Protein AF-A0A645E2K0-F1 (afdb_monomer_lite)

Organism: NCBI:txid1076179

Secondary structure (DSSP, 8-state):
-PPPTTS-SS----TT-------HHHH---TTGGG-SEEEEEESPPPSS-GGG-HHHHHHHHHHHH-HHHHTTEEEEEEEEEGGGEEEEEEEE-SPPPHHHHHHHHHHHHHH-GGGTTT-----

Structure (mmCIF, N/CA/C/O backbone):
data_AF-A0A645E2K0-F1
#
_entry.id   AF-A0A645E2K0-F1
#
loop_
_atom_site.group_PDB
_atom_site.id
_atom_site.type_symbol
_atom_site.label_atom_id
_atom_site.label_alt_id
_atom_site.label_comp_id
_atom_site.label_asym_id
_atom_site.label_entity_id
_atom_site.label_seq_id
_atom_site.pdbx_PDB_ins_code
_atom_site.Cartn_x
_atom_site.Cartn_y
_atom_site.Cartn_z
_atom_site.occupancy
_atom_site.B_iso_or_equiv
_atom_site.auth_seq_id
_atom_site.auth_comp_id
_atom_site.auth_asym_id
_atom_site.auth_atom_id
_atom_site.pdbx_PDB_model_num
ATOM 1 N N . MET A 1 1 ? -38.208 -13.655 -1.888 1.00 42.47 1 MET A N 1
ATOM 2 C CA . MET A 1 1 ? -36.804 -13.198 -1.831 1.00 42.47 1 MET A CA 1
ATOM 3 C C . MET A 1 1 ? -36.668 -12.424 -0.528 1.00 42.47 1 MET A C 1
ATOM 5 O O . MET A 1 1 ? -37.420 -11.478 -0.339 1.00 42.47 1 MET A O 1
ATOM 9 N N . MET A 1 2 ? -35.883 -12.924 0.426 1.00 38.56 2 MET A N 1
ATOM 10 C CA . MET A 1 2 ? -35.784 -12.372 1.784 1.00 38.56 2 MET A CA 1
ATOM 11 C C . MET A 1 2 ? -34.719 -11.265 1.763 1.00 38.56 2 MET A C 1
ATOM 13 O O . MET A 1 2 ? -33.575 -11.540 1.415 1.00 38.56 2 MET A O 1
ATOM 17 N N . MET A 1 3 ? -35.106 -10.017 2.038 1.00 49.00 3 MET A N 1
ATOM 18 C CA . MET A 1 3 ? -34.172 -8.892 2.169 1.00 49.00 3 MET A CA 1
ATOM 19 C C . MET A 1 3 ? -33.484 -8.965 3.535 1.00 49.00 3 MET A C 1
ATOM 21 O O . MET A 1 3 ? -34.160 -9.116 4.553 1.00 49.00 3 MET A O 1
ATOM 25 N N . ASN A 1 4 ? -32.156 -8.838 3.561 1.00 53.78 4 ASN A N 1
ATOM 26 C CA . ASN A 1 4 ? -31.399 -8.620 4.793 1.00 53.78 4 ASN A CA 1
ATOM 27 C C . ASN A 1 4 ? -31.876 -7.316 5.455 1.00 53.78 4 ASN A C 1
ATOM 29 O O . ASN A 1 4 ? -31.759 -6.247 4.864 1.00 53.78 4 ASN A O 1
ATOM 33 N N . ALA A 1 5 ? -32.386 -7.407 6.686 1.00 58.50 5 ALA A N 1
ATOM 34 C CA . ALA A 1 5 ? -33.069 -6.329 7.416 1.00 58.50 5 ALA A CA 1
ATOM 35 C C . ALA A 1 5 ? -32.175 -5.146 7.854 1.00 58.50 5 ALA A C 1
ATOM 37 O O . ALA A 1 5 ? -32.646 -4.248 8.547 1.00 58.50 5 ALA A O 1
ATOM 38 N N . TYR A 1 6 ? -30.897 -5.143 7.468 1.00 59.97 6 TYR A N 1
ATOM 39 C CA . TYR A 1 6 ? -29.901 -4.163 7.914 1.00 59.97 6 TYR A CA 1
ATOM 40 C C . TYR A 1 6 ? -29.216 -3.400 6.777 1.00 59.97 6 TYR A C 1
ATOM 42 O O . TYR A 1 6 ? -28.328 -2.594 7.044 1.00 59.97 6 TYR A O 1
ATOM 50 N N . LEU A 1 7 ? -29.608 -3.620 5.519 1.00 56.47 7 LEU A N 1
ATOM 51 C CA . LEU A 1 7 ? -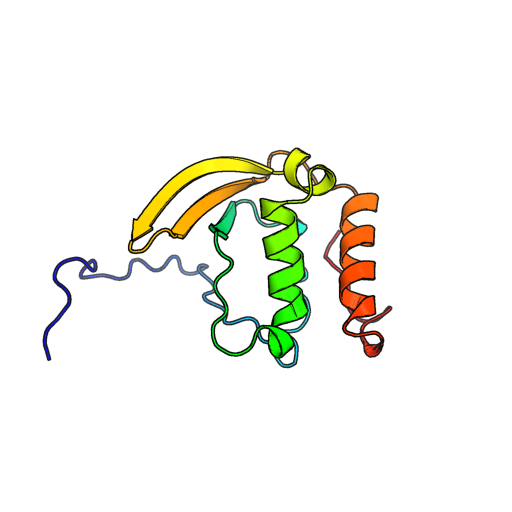29.147 -2.763 4.428 1.00 56.47 7 LEU A CA 1
ATOM 52 C C . LEU A 1 7 ? -30.083 -1.552 4.297 1.00 56.47 7 LEU A C 1
ATOM 54 O O . LEU A 1 7 ? -31.302 -1.732 4.311 1.00 56.47 7 LEU A O 1
ATOM 58 N N . PRO A 1 8 ? -29.548 -0.322 4.181 1.00 56.66 8 PRO A N 1
ATOM 59 C CA . PRO A 1 8 ? -30.374 0.861 3.988 1.00 56.66 8 PRO A CA 1
ATOM 60 C C . PRO A 1 8 ? -31.182 0.748 2.686 1.00 56.66 8 PRO A C 1
ATOM 62 O O . PRO A 1 8 ? -30.646 0.378 1.644 1.00 56.66 8 PRO A O 1
ATOM 65 N N . GLU A 1 9 ? -32.472 1.101 2.744 1.00 54.69 9 GLU A N 1
ATOM 66 C CA . GLU A 1 9 ? -33.422 1.010 1.615 1.00 54.69 9 GLU A CA 1
ATOM 67 C C . GLU A 1 9 ? -32.986 1.813 0.381 1.00 54.69 9 GLU A C 1
ATOM 69 O O . GLU A 1 9 ? -33.385 1.520 -0.746 1.00 54.69 9 GLU A O 1
ATOM 74 N N . LYS A 1 10 ? -32.149 2.830 0.595 1.00 52.69 10 LYS A N 1
ATOM 75 C CA . LYS A 1 10 ? -31.425 3.536 -0.452 1.00 52.69 10 LYS A CA 1
ATOM 76 C C . LYS A 1 10 ? -29.944 3.270 -0.260 1.00 52.69 10 LYS A C 1
ATOM 78 O O . LYS A 1 10 ? -29.358 3.693 0.738 1.00 52.69 10 LYS A O 1
ATOM 83 N N . LEU A 1 11 ? -29.331 2.640 -1.255 1.00 52.69 11 LEU A N 1
ATOM 84 C CA . LEU A 1 11 ? -27.904 2.793 -1.485 1.00 52.69 11 LEU A CA 1
ATOM 85 C C . LEU A 1 11 ? -27.690 4.271 -1.830 1.00 52.69 11 LEU A C 1
ATOM 87 O O . LEU A 1 11 ? -27.756 4.657 -2.992 1.00 52.69 11 LEU A O 1
ATOM 91 N N . ASN A 1 12 ? -27.440 5.112 -0.824 1.00 53.97 12 ASN A N 1
ATOM 92 C CA . ASN A 1 12 ? -26.681 6.343 -1.028 1.00 53.97 12 ASN A CA 1
ATOM 93 C C . ASN A 1 12 ? -25.238 5.917 -1.339 1.00 53.97 12 ASN A C 1
ATOM 95 O O . ASN A 1 12 ? -24.327 6.161 -0.550 1.00 53.97 12 ASN A O 1
ATOM 99 N N . ALA A 1 13 ? -25.047 5.161 -2.422 1.00 51.19 13 ALA A N 1
ATOM 100 C CA . ALA A 1 13 ? -23.727 4.907 -2.949 1.00 51.19 13 ALA A CA 1
ATOM 101 C C . ALA A 1 13 ? -23.175 6.291 -3.271 1.00 51.19 13 ALA A C 1
ATOM 103 O O . ALA A 1 13 ? -23.810 7.058 -3.993 1.00 51.19 13 ALA A O 1
ATOM 104 N N . PHE A 1 14 ? -22.058 6.659 -2.652 1.00 52.88 14 PHE A N 1
ATOM 105 C CA . PHE A 1 14 ? -21.328 7.827 -3.110 1.00 52.88 14 PHE A CA 1
ATOM 106 C C . PHE A 1 14 ? -21.074 7.613 -4.604 1.00 52.88 14 PHE A C 1
ATOM 108 O O . PHE A 1 14 ? -20.561 6.559 -4.971 1.00 52.88 14 PHE A O 1
ATOM 115 N N . ASP A 1 15 ? -21.413 8.584 -5.454 1.00 51.56 15 ASP A N 1
ATOM 116 C CA . ASP A 1 15 ? -21.232 8.478 -6.915 1.00 51.56 15 ASP A CA 1
ATOM 117 C C . ASP A 1 15 ? -19.754 8.263 -7.324 1.00 51.56 15 ASP A C 1
ATOM 119 O O . ASP A 1 15 ? -19.454 8.031 -8.489 1.00 51.56 15 ASP A O 1
ATOM 123 N N . GLN A 1 16 ? -18.828 8.336 -6.361 1.00 49.56 16 GLN A N 1
ATOM 124 C CA . GLN A 1 16 ? -17.386 8.116 -6.498 1.00 49.56 16 GLN A CA 1
ATOM 125 C C . GLN A 1 16 ? -16.891 6.858 -5.759 1.00 49.56 16 GLN A C 1
ATOM 127 O O . GLN A 1 16 ? -15.684 6.642 -5.657 1.00 49.56 16 GLN A O 1
ATOM 132 N N . LEU A 1 17 ? -17.787 6.041 -5.190 1.00 46.47 17 LEU A N 1
ATOM 133 C CA . LEU A 1 17 ? -17.414 4.761 -4.590 1.00 46.47 17 LEU A CA 1
ATOM 134 C C . LEU A 1 17 ? -17.187 3.738 -5.707 1.00 46.47 17 LEU A C 1
ATOM 136 O O . LEU A 1 17 ? -18.083 2.988 -6.090 1.00 46.47 17 LEU A O 1
ATOM 140 N N . GLU A 1 18 ? -15.967 3.719 -6.221 1.00 47.00 18 GLU A N 1
ATOM 141 C CA . GLU A 1 18 ? -15.488 2.704 -7.153 1.00 47.00 18 GLU A CA 1
ATOM 142 C C . GLU A 1 18 ? -15.314 1.376 -6.395 1.00 47.00 18 GLU A C 1
ATOM 144 O O . GLU A 1 18 ? -14.306 1.132 -5.730 1.00 47.00 18 GLU A O 1
ATOM 149 N N . SER A 1 19 ? -16.321 0.502 -6.458 1.00 47.66 19 SER A N 1
ATOM 150 C CA . SER A 1 19 ? -16.162 -0.894 -6.044 1.00 47.66 19 SER A CA 1
ATOM 151 C C . SER A 1 19 ? -15.492 -1.651 -7.187 1.00 47.66 19 SER A C 1
ATOM 153 O O . SER A 1 19 ? -16.148 -2.073 -8.137 1.00 47.66 19 SER A O 1
ATOM 155 N N . THR A 1 20 ? -14.169 -1.779 -7.119 1.00 49.47 20 THR A N 1
ATOM 156 C CA . THR A 1 20 ? -13.397 -2.560 -8.087 1.00 49.47 20 THR A CA 1
ATOM 157 C C . THR A 1 20 ? -12.944 -3.884 -7.478 1.00 49.47 20 THR A C 1
ATOM 159 O O . THR A 1 20 ? -12.557 -3.966 -6.312 1.00 49.47 20 THR A O 1
ATOM 162 N N . HIS A 1 21 ? -13.004 -4.948 -8.273 1.00 53.69 21 HIS A N 1
ATOM 163 C CA . HIS A 1 21 ? -12.391 -6.226 -7.938 1.00 53.69 21 HIS A CA 1
ATOM 164 C C . HIS A 1 21 ? -11.045 -6.283 -8.639 1.00 53.69 21 HIS A C 1
ATOM 166 O O . HIS A 1 21 ? -11.025 -6.729 -9.777 1.00 53.69 21 HIS A O 1
ATOM 172 N N . VAL A 1 22 ? -9.955 -5.869 -7.992 1.00 59.75 22 VAL A N 1
ATOM 173 C CA . VAL A 1 22 ? -8.635 -5.842 -8.641 1.00 59.75 22 VAL A CA 1
ATOM 174 C C . VAL A 1 22 ? -8.180 -7.266 -8.962 1.00 59.75 22 VAL A C 1
ATOM 176 O O . VAL A 1 22 ? -7.923 -8.077 -8.069 1.00 59.75 22 VAL A O 1
ATOM 179 N N . TRP A 1 23 ? -8.151 -7.581 -10.251 1.00 65.88 23 TRP A N 1
ATOM 180 C CA . TRP A 1 23 ? -7.476 -8.732 -10.831 1.00 65.88 23 TRP A CA 1
ATOM 181 C C . TRP A 1 23 ? -6.267 -8.194 -11.569 1.00 65.88 23 TRP A C 1
ATOM 183 O O . TRP A 1 23 ? -6.434 -7.419 -12.510 1.00 65.88 23 TRP A O 1
ATOM 193 N N . ASP A 1 24 ? -5.071 -8.646 -11.208 1.00 73.94 24 ASP A N 1
ATOM 194 C CA . ASP A 1 24 ? -3.832 -8.062 -11.730 1.00 73.94 24 ASP A CA 1
ATOM 195 C C . ASP A 1 24 ? -3.808 -8.085 -13.268 1.00 73.94 24 ASP A C 1
ATOM 197 O O . ASP A 1 24 ? -3.499 -7.094 -13.918 1.00 73.94 24 ASP A O 1
ATOM 201 N N . SER A 1 25 ? -4.278 -9.187 -13.861 1.00 66.00 25 SER A N 1
ATOM 202 C CA . SER A 1 25 ? -4.381 -9.365 -15.319 1.00 66.00 25 SER A CA 1
ATOM 203 C C . SER A 1 25 ? -5.399 -8.469 -16.047 1.00 66.00 25 SER A C 1
ATOM 205 O O . SER A 1 25 ? -5.334 -8.371 -17.271 1.00 66.00 25 SER A O 1
ATOM 207 N N . ARG A 1 26 ? -6.363 -7.867 -15.338 1.00 71.69 26 ARG A N 1
ATOM 208 C CA . ARG A 1 26 ? -7.451 -7.067 -15.930 1.00 71.69 26 ARG A CA 1
ATOM 209 C C . ARG A 1 26 ? -7.340 -5.592 -15.569 1.00 71.69 26 ARG A C 1
ATOM 211 O O . ARG A 1 26 ? -7.496 -4.750 -16.444 1.00 71.69 26 ARG A O 1
ATOM 218 N N . ASP A 1 27 ? -7.122 -5.308 -14.290 1.00 70.38 27 ASP A N 1
ATOM 219 C CA . ASP A 1 27 ? -7.211 -3.958 -13.728 1.00 70.38 27 ASP A CA 1
ATOM 220 C C . ASP A 1 27 ? -5.835 -3.311 -13.548 1.00 70.38 27 ASP A C 1
ATOM 222 O O . ASP A 1 27 ? -5.749 -2.094 -13.406 1.00 70.38 27 ASP A O 1
ATOM 226 N N . GLY A 1 28 ?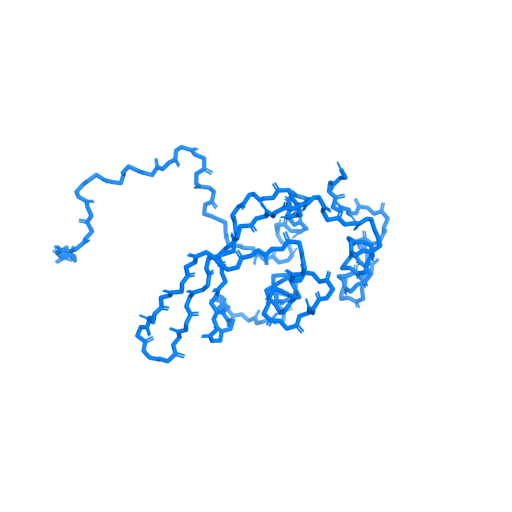 -4.760 -4.105 -13.608 1.00 73.56 28 GLY A N 1
ATOM 227 C CA . GLY A 1 28 ? -3.394 -3.602 -13.565 1.00 73.56 28 GLY A CA 1
ATOM 228 C C . GLY A 1 28 ? -3.036 -2.936 -12.236 1.00 73.56 28 GLY A C 1
ATOM 229 O O . GLY A 1 28 ? -3.485 -3.334 -11.159 1.00 73.56 28 GLY A O 1
ATOM 230 N N . LEU A 1 29 ? -2.178 -1.921 -12.320 1.00 79.31 29 LEU A N 1
ATOM 231 C CA . LEU A 1 29 ? -1.715 -1.147 -11.175 1.00 79.31 29 LEU A CA 1
ATOM 232 C C . LEU A 1 29 ? -2.766 -0.095 -10.774 1.00 79.31 29 LEU A C 1
ATOM 234 O O . LEU A 1 29 ? -3.142 0.717 -11.620 1.00 79.31 29 LEU A O 1
ATOM 238 N N . PRO A 1 30 ? -3.197 -0.010 -9.500 1.00 84.25 30 PRO A N 1
ATOM 239 C CA . PRO A 1 30 ? -4.007 1.112 -9.037 1.00 84.25 30 PRO A CA 1
ATOM 240 C C . PRO A 1 30 ? -3.138 2.376 -8.947 1.00 84.25 30 PRO A C 1
ATOM 242 O O . PRO A 1 30 ? -2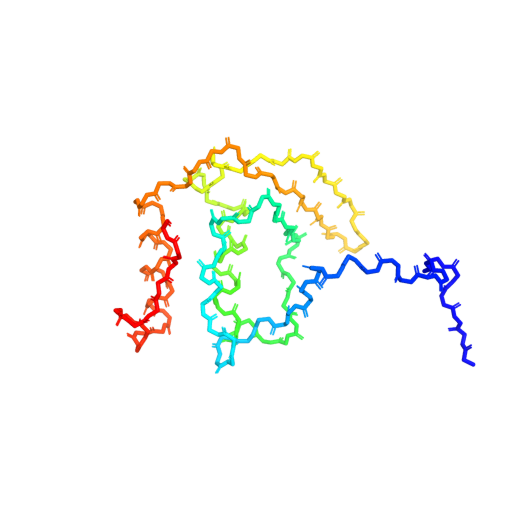.616 2.707 -7.885 1.00 84.25 30 PRO A O 1
ATOM 245 N N . GLU A 1 31 ? -2.974 3.088 -10.065 1.00 86.69 31 GLU A N 1
ATOM 246 C CA . GLU A 1 31 ? -2.028 4.208 -10.210 1.00 86.69 31 GLU A CA 1
ATOM 247 C C . GLU A 1 31 ? -2.183 5.277 -9.114 1.00 86.69 31 GLU A C 1
ATOM 249 O O . GLU A 1 31 ? -1.197 5.850 -8.658 1.00 86.69 31 GLU A O 1
ATOM 254 N N . LEU A 1 32 ? -3.409 5.513 -8.641 1.00 89.19 32 LEU A N 1
ATOM 255 C CA . LEU A 1 32 ? -3.727 6.517 -7.621 1.00 89.19 32 LEU A CA 1
ATOM 256 C C . LEU A 1 32 ? -3.629 6.011 -6.174 1.00 89.19 32 LEU A C 1
ATOM 258 O O . LEU A 1 32 ? -3.969 6.763 -5.264 1.00 89.19 32 LEU A O 1
ATOM 262 N N . PHE A 1 33 ? -3.165 4.781 -5.928 1.00 91.44 33 PHE A N 1
ATOM 263 C CA . PHE A 1 33 ? -3.159 4.171 -4.591 1.00 91.44 33 PHE A CA 1
ATOM 264 C C . PHE A 1 33 ? -2.561 5.084 -3.511 1.00 91.44 33 PHE A C 1
ATOM 266 O O . PHE A 1 33 ? -3.209 5.359 -2.506 1.00 91.44 33 PHE A O 1
ATOM 273 N N . PHE A 1 34 ? -1.370 5.640 -3.758 1.00 94.25 34 PHE A N 1
ATOM 274 C CA . PHE A 1 34 ? -0.680 6.519 -2.805 1.00 94.25 34 PHE A CA 1
ATOM 275 C C . PHE A 1 34 ? -1.265 7.936 -2.695 1.00 94.25 34 PHE A C 1
ATOM 277 O O . PHE A 1 34 ? -0.729 8.770 -1.969 1.00 94.25 34 PHE A O 1
ATOM 284 N N . LYS A 1 35 ? -2.349 8.222 -3.421 1.00 91.88 35 LYS A N 1
ATOM 285 C CA . LYS A 1 35 ? -3.094 9.485 -3.366 1.00 91.88 35 LYS A CA 1
ATOM 286 C C . LYS A 1 35 ? -4.450 9.335 -2.677 1.00 91.88 35 LYS A C 1
ATOM 288 O O . LYS A 1 35 ? -5.117 10.342 -2.440 1.00 91.88 35 LYS A O 1
ATOM 293 N N . TYR A 1 36 ? -4.879 8.115 -2.350 1.00 90.31 36 TYR A N 1
ATOM 294 C CA . TYR A 1 36 ? -6.150 7.911 -1.667 1.00 90.31 36 TYR A CA 1
ATOM 295 C C . TYR A 1 36 ? -6.102 8.449 -0.239 1.00 90.31 36 TYR A C 1
ATOM 297 O O . TYR A 1 36 ? -5.253 8.080 0.565 1.00 90.31 36 TYR A O 1
ATOM 305 N N . THR A 1 37 ? -7.065 9.312 0.092 1.00 93.81 37 THR A N 1
ATOM 306 C CA . THR A 1 37 ? -7.188 9.879 1.441 1.00 93.81 37 THR A CA 1
ATOM 307 C C . THR A 1 37 ? -7.535 8.816 2.474 1.00 93.81 37 THR A C 1
ATOM 309 O O . THR A 1 37 ? -7.076 8.909 3.608 1.00 93.81 37 THR A O 1
ATOM 312 N N . TYR A 1 38 ? -8.333 7.819 2.088 1.00 92.44 38 TYR A N 1
ATOM 313 C CA . TYR A 1 38 ? -8.742 6.727 2.959 1.00 92.44 38 TYR A CA 1
ATOM 314 C C . TYR A 1 38 ? -8.480 5.386 2.289 1.00 92.44 38 TYR A C 1
ATOM 316 O O . TYR A 1 38 ? -8.840 5.190 1.129 1.00 92.44 38 TYR A O 1
ATOM 324 N N . ILE A 1 39 ? -7.896 4.460 3.044 1.00 92.62 39 ILE A N 1
ATOM 325 C CA . ILE A 1 39 ? -7.656 3.079 2.622 1.00 92.62 39 ILE A CA 1
ATOM 326 C C . ILE A 1 39 ? -8.259 2.162 3.682 1.00 92.62 39 ILE A C 1
ATOM 328 O O . ILE A 1 39 ? -8.082 2.386 4.878 1.00 92.62 39 ILE A O 1
ATOM 332 N N . ILE A 1 40 ? -8.994 1.142 3.247 1.00 92.25 40 ILE A N 1
ATOM 333 C CA . ILE A 1 40 ? -9.625 0.160 4.131 1.00 92.25 40 ILE A CA 1
ATOM 334 C C . ILE A 1 40 ? -8.958 -1.187 3.879 1.00 92.25 40 ILE A C 1
ATOM 336 O O . ILE A 1 40 ? -8.927 -1.644 2.737 1.00 92.25 40 ILE A O 1
ATOM 340 N N . VAL A 1 41 ? -8.432 -1.813 4.929 1.00 93.12 41 VAL A N 1
ATOM 341 C CA . VAL A 1 41 ? -7.741 -3.107 4.846 1.00 93.12 41 VAL A CA 1
ATOM 342 C C . VAL A 1 41 ? -8.316 -4.055 5.887 1.00 93.12 41 VAL A C 1
ATOM 344 O O . VAL A 1 41 ? -8.616 -3.640 7.003 1.00 93.12 41 VAL A O 1
ATOM 347 N N . ALA A 1 42 ? -8.494 -5.316 5.510 1.00 92.75 42 ALA A N 1
ATOM 348 C CA . ALA A 1 42 ? -8.905 -6.379 6.417 1.00 92.75 42 ALA A CA 1
ATOM 349 C C . ALA A 1 42 ? -7.697 -7.245 6.797 1.00 92.75 42 ALA A C 1
ATOM 351 O O . ALA A 1 42 ? -6.863 -7.531 5.937 1.00 92.75 42 ALA A O 1
ATOM 352 N N . ASP A 1 43 ? -7.642 -7.679 8.051 1.00 93.81 43 ASP A N 1
ATOM 353 C CA . ASP A 1 43 ? -6.692 -8.656 8.578 1.00 93.81 43 ASP A CA 1
ATOM 354 C C . ASP A 1 43 ? -7.468 -9.866 9.128 1.00 93.81 43 ASP A C 1
ATOM 356 O O . ASP A 1 43 ? -8.291 -9.685 10.025 1.00 93.81 43 ASP A O 1
ATOM 360 N N . PRO A 1 44 ? -7.284 -11.087 8.594 1.00 93.25 44 PRO A N 1
ATOM 361 C CA . PRO A 1 44 ? -6.401 -11.440 7.480 1.00 93.25 44 PRO A CA 1
ATOM 362 C C . PRO A 1 44 ? -6.836 -10.820 6.145 1.00 93.25 44 PRO A C 1
ATOM 364 O O . PRO A 1 44 ? -8.024 -10.582 5.912 1.00 93.25 44 PRO A O 1
ATOM 367 N N . ILE A 1 45 ? -5.871 -10.613 5.240 1.00 90.88 45 ILE A N 1
ATOM 368 C CA . ILE A 1 45 ? -6.115 -10.076 3.892 1.00 90.88 45 ILE A CA 1
ATOM 369 C C . ILE A 1 45 ? -7.126 -10.965 3.153 1.00 90.88 45 ILE A C 1
ATOM 371 O O . ILE A 1 45 ? -6.928 -12.173 3.003 1.00 90.88 45 ILE A O 1
ATOM 375 N N . GLN A 1 46 ? -8.208 -10.352 2.672 1.00 85.69 46 GLN A N 1
ATOM 376 C CA . GLN A 1 46 ? -9.303 -11.043 1.993 1.00 85.69 46 GLN A CA 1
ATOM 377 C C . GLN A 1 46 ? -9.099 -11.030 0.474 1.00 85.69 46 GLN A C 1
ATOM 379 O O . GLN A 1 46 ? -9.094 -9.973 -0.154 1.00 85.69 46 GLN A O 1
ATOM 384 N N . TYR A 1 47 ? -8.977 -12.215 -0.124 1.00 82.94 47 TYR A N 1
ATOM 385 C CA . TYR A 1 47 ? -8.870 -12.401 -1.573 1.00 82.94 47 TYR A CA 1
ATOM 386 C C . TYR A 1 47 ? -10.201 -12.903 -2.140 1.00 82.94 47 TYR A C 1
ATOM 388 O O . TYR A 1 47 ? -10.856 -13.751 -1.539 1.00 82.94 47 TYR A O 1
ATOM 396 N N . ASN A 1 48 ? -10.597 -12.416 -3.318 1.00 71.19 48 ASN A N 1
ATOM 397 C CA . ASN A 1 48 ? -11.879 -12.800 -3.927 1.00 71.19 48 ASN A CA 1
ATOM 398 C C . ASN A 1 48 ? -11.838 -14.198 -4.562 1.00 71.19 48 ASN A C 1
ATOM 400 O O . ASN A 1 48 ? -12.877 -14.834 -4.684 1.00 71.19 48 ASN A O 1
ATOM 404 N N . ASN A 1 49 ? -10.660 -14.657 -5.001 1.00 68.00 49 ASN A N 1
ATOM 405 C CA . ASN A 1 49 ? -10.474 -15.966 -5.633 1.00 68.00 49 ASN A CA 1
ATOM 406 C C . ASN A 1 49 ? -9.139 -16.597 -5.209 1.00 68.00 49 ASN A C 1
ATOM 408 O O . ASN A 1 49 ? -9.061 -17.307 -4.213 1.00 68.00 49 ASN A O 1
ATOM 412 N N . ASN A 1 50 ? -8.082 -16.356 -5.987 1.00 70.25 50 ASN A N 1
ATOM 413 C CA . ASN A 1 50 ? -6.764 -16.947 -5.812 1.00 70.25 50 ASN A CA 1
ATOM 414 C C . ASN A 1 50 ? -5.755 -15.819 -5.601 1.00 70.25 50 ASN A C 1
ATOM 416 O O . ASN A 1 50 ? -5.608 -14.970 -6.481 1.00 70.25 50 ASN A O 1
ATOM 420 N N . ALA A 1 51 ? -5.040 -15.843 -4.475 1.00 74.00 51 ALA A N 1
ATOM 421 C CA . ALA A 1 51 ? -4.005 -14.861 -4.150 1.00 74.00 51 ALA A CA 1
ATOM 422 C C . ALA A 1 51 ? -2.966 -14.704 -5.278 1.00 74.00 51 ALA A C 1
ATOM 424 O O . ALA A 1 51 ? -2.477 -13.607 -5.524 1.00 74.00 51 ALA A O 1
ATOM 425 N N . ASN A 1 52 ? -2.711 -15.764 -6.057 1.00 74.75 52 ASN A N 1
ATOM 426 C CA . ASN A 1 52 ? -1.773 -15.720 -7.180 1.00 74.75 52 ASN A CA 1
ATOM 427 C C . ASN A 1 52 ? -2.206 -14.822 -8.350 1.00 74.75 52 ASN A C 1
ATOM 429 O O . ASN A 1 52 ? -1.384 -14.523 -9.209 1.00 74.75 52 ASN A O 1
ATOM 433 N N . GLN A 1 53 ? -3.479 -14.429 -8.416 1.00 74.19 53 GLN A N 1
ATOM 434 C CA . GLN A 1 53 ? -4.026 -13.532 -9.445 1.00 74.19 53 GLN A CA 1
ATOM 435 C C . GLN A 1 53 ? -4.290 -12.115 -8.910 1.00 74.19 53 GLN A C 1
ATOM 437 O O . GLN A 1 53 ? -4.876 -11.291 -9.615 1.00 74.19 53 GLN A O 1
ATOM 442 N N . GLN A 1 54 ? -3.913 -11.869 -7.653 1.00 81.62 54 GLN A N 1
ATOM 443 C CA . GLN A 1 54 ? -4.162 -10.642 -6.898 1.00 81.62 54 GLN A CA 1
ATOM 444 C C . GLN A 1 54 ? -2.917 -10.260 -6.072 1.00 81.62 54 GLN A C 1
ATOM 446 O O . GLN A 1 54 ? -3.029 -9.806 -4.933 1.00 81.62 54 GLN A O 1
ATOM 451 N N . GLN A 1 55 ? -1.729 -10.492 -6.631 1.00 87.81 55 GLN A N 1
ATOM 452 C CA . GLN A 1 55 ? -0.432 -10.156 -6.052 1.00 87.81 55 GLN A CA 1
ATOM 453 C C . GLN A 1 55 ? -0.295 -8.650 -5.826 1.00 87.81 55 GLN A C 1
ATOM 455 O O . GLN A 1 55 ? 0.171 -8.252 -4.766 1.00 87.81 55 GLN A O 1
ATOM 460 N N . VAL A 1 56 ? -0.740 -7.798 -6.759 1.00 87.62 56 VAL A N 1
ATOM 461 C CA . VAL A 1 56 ? -0.665 -6.330 -6.593 1.00 87.62 56 VAL A CA 1
ATOM 462 C C . VAL A 1 56 ? -1.451 -5.896 -5.363 1.00 87.62 56 VAL A C 1
ATOM 464 O O . VAL A 1 56 ? -0.935 -5.191 -4.498 1.00 87.62 56 VAL A O 1
ATOM 467 N N . PHE A 1 57 ? -2.697 -6.358 -5.270 1.00 86.38 57 PHE A N 1
ATOM 468 C CA . PHE A 1 57 ? -3.552 -6.101 -4.118 1.00 86.38 57 PHE A CA 1
ATOM 469 C C . PHE A 1 57 ? -2.934 -6.647 -2.825 1.00 86.38 57 PHE A C 1
ATOM 471 O O . PHE A 1 57 ? -2.888 -5.930 -1.829 1.00 86.38 57 PHE A O 1
ATOM 478 N N . GLY A 1 58 ? -2.421 -7.880 -2.853 1.00 89.56 58 GLY A N 1
ATOM 479 C CA . GLY A 1 58 ? -1.777 -8.513 -1.705 1.00 89.56 58 GLY A CA 1
ATOM 480 C C . GLY A 1 58 ? -0.555 -7.741 -1.209 1.00 89.56 58 GLY A C 1
ATOM 481 O O . GLY A 1 58 ? -0.460 -7.479 -0.018 1.00 89.56 58 GLY A O 1
ATOM 482 N N . ILE A 1 59 ? 0.329 -7.307 -2.113 1.00 93.12 59 ILE A N 1
ATOM 483 C CA . ILE A 1 59 ? 1.521 -6.503 -1.796 1.00 93.12 59 ILE A CA 1
ATOM 484 C C . ILE A 1 59 ? 1.124 -5.178 -1.135 1.00 93.12 59 ILE A C 1
ATOM 486 O O . ILE A 1 59 ? 1.718 -4.779 -0.136 1.00 93.12 59 ILE A O 1
ATOM 490 N N . LEU A 1 60 ? 0.122 -4.487 -1.684 1.00 93.56 60 LEU A N 1
ATOM 491 C CA . LEU A 1 60 ? -0.338 -3.207 -1.145 1.00 93.56 60 LEU A CA 1
ATOM 492 C C . LEU A 1 60 ? -1.018 -3.374 0.222 1.00 93.56 60 LEU A C 1
ATOM 494 O O . LEU A 1 60 ? -0.748 -2.599 1.138 1.00 93.56 60 LEU A O 1
ATOM 498 N N . ALA A 1 61 ? -1.876 -4.385 0.375 1.00 92.69 61 ALA A N 1
ATOM 499 C CA . ALA A 1 61 ? -2.558 -4.677 1.633 1.00 92.69 61 ALA A CA 1
ATOM 500 C C . ALA A 1 61 ? -1.575 -5.118 2.729 1.00 92.69 61 ALA A C 1
ATOM 502 O O . ALA A 1 61 ? -1.656 -4.622 3.851 1.00 92.69 61 ALA A O 1
ATOM 503 N N . ASP A 1 62 ? -0.615 -5.984 2.395 1.00 95.38 62 ASP A N 1
ATOM 504 C CA . ASP A 1 62 ? 0.457 -6.395 3.304 1.00 95.38 62 ASP A CA 1
ATOM 505 C C . ASP A 1 62 ? 1.305 -5.198 3.734 1.00 95.38 62 ASP A C 1
ATOM 507 O O . ASP A 1 62 ? 1.571 -5.025 4.919 1.00 95.38 62 ASP A O 1
ATOM 511 N N . GLY A 1 63 ? 1.624 -4.298 2.802 1.00 96.19 63 GLY A N 1
ATOM 512 C CA . GLY A 1 63 ? 2.301 -3.044 3.106 1.00 96.19 63 GLY A CA 1
ATOM 513 C C . GLY A 1 63 ? 1.584 -2.204 4.164 1.00 96.19 63 GLY A C 1
ATOM 514 O O . GLY A 1 63 ? 2.194 -1.729 5.120 1.00 96.19 63 GLY A O 1
ATOM 515 N N . MET A 1 64 ? 0.266 -2.053 4.037 1.00 96.06 64 MET A N 1
ATOM 516 C CA . MET A 1 64 ? -0.532 -1.303 5.012 1.00 96.06 64 MET A CA 1
ATOM 517 C C . MET A 1 64 ? -0.546 -1.958 6.403 1.00 96.06 64 MET A C 1
ATOM 519 O O . MET A 1 64 ? -0.553 -1.247 7.410 1.00 96.06 64 MET A O 1
ATOM 523 N N . LEU A 1 65 ? -0.530 -3.293 6.478 1.00 96.38 65 LEU A N 1
ATOM 524 C CA . LEU A 1 65 ? -0.577 -4.043 7.740 1.00 96.38 65 LEU A CA 1
ATOM 525 C C . LEU A 1 65 ? 0.801 -4.203 8.399 1.00 96.38 65 LEU A C 1
ATOM 527 O O . LEU A 1 65 ? 0.897 -4.157 9.625 1.00 96.38 65 LEU A O 1
ATOM 531 N N . ASN A 1 66 ? 1.864 -4.345 7.603 1.00 96.62 66 ASN A N 1
ATOM 532 C CA . ASN A 1 66 ? 3.138 -4.891 8.069 1.00 96.62 66 ASN A CA 1
ATOM 533 C C . ASN A 1 66 ? 4.382 -4.061 7.715 1.00 96.62 66 ASN A C 1
ATOM 535 O O . ASN A 1 66 ? 5.453 -4.389 8.224 1.00 96.62 66 ASN A O 1
ATOM 539 N N . ASP A 1 67 ? 4.296 -3.014 6.881 1.00 97.25 67 ASP A N 1
ATOM 540 C CA . ASP A 1 67 ? 5.460 -2.209 6.473 1.00 97.25 67 ASP A CA 1
ATOM 541 C C . ASP A 1 67 ? 5.526 -0.858 7.215 1.00 97.25 67 ASP A C 1
ATOM 543 O O . ASP A 1 67 ? 4.818 0.085 6.842 1.00 97.25 67 ASP A O 1
ATOM 547 N N . PRO A 1 68 ? 6.416 -0.696 8.216 1.00 96.00 68 PRO A N 1
ATOM 548 C CA . PRO A 1 68 ? 6.553 0.557 8.956 1.00 96.00 68 PRO A CA 1
ATOM 549 C C . PRO A 1 68 ? 6.917 1.753 8.066 1.00 96.00 68 PRO A C 1
ATOM 551 O O . PRO A 1 68 ? 6.519 2.882 8.365 1.00 96.00 68 PRO A O 1
ATOM 554 N N . ASP A 1 69 ? 7.637 1.515 6.960 1.00 95.88 69 ASP A N 1
ATOM 555 C CA . ASP A 1 69 ? 8.022 2.577 6.028 1.00 95.88 69 ASP A CA 1
ATOM 556 C C . ASP A 1 69 ? 6.798 3.175 5.330 1.00 95.88 69 ASP A C 1
ATOM 558 O O . ASP A 1 69 ? 6.799 4.364 5.020 1.00 95.88 69 ASP A O 1
ATOM 562 N N . LEU A 1 70 ? 5.759 2.374 5.080 1.00 95.75 70 LEU A N 1
ATOM 563 C CA . LEU A 1 70 ? 4.506 2.848 4.501 1.00 95.75 70 LEU A CA 1
ATOM 564 C C . LEU A 1 70 ? 3.570 3.397 5.583 1.00 95.75 70 LEU A C 1
ATOM 566 O O . LEU A 1 70 ? 2.970 4.458 5.404 1.00 95.75 70 LEU A O 1
ATOM 570 N N . GLN A 1 71 ? 3.481 2.717 6.726 1.00 95.00 71 GLN A N 1
ATOM 571 C CA . GLN A 1 71 ? 2.579 3.084 7.820 1.00 95.00 71 GLN A CA 1
ATOM 572 C C . GLN A 1 71 ? 2.839 4.481 8.390 1.00 95.00 71 GLN A C 1
ATOM 574 O O . GLN A 1 71 ? 1.908 5.126 8.858 1.00 95.00 71 GLN A O 1
ATOM 579 N N . GLN A 1 72 ? 4.060 5.015 8.311 1.00 96.56 72 GLN A N 1
ATOM 580 C CA . GLN A 1 72 ? 4.331 6.387 8.766 1.00 96.56 72 GLN A CA 1
ATOM 581 C C . GLN A 1 72 ? 3.526 7.470 8.013 1.00 96.56 72 GLN A C 1
ATOM 583 O O . GLN A 1 72 ? 3.338 8.565 8.543 1.00 96.56 72 GLN A O 1
ATOM 588 N N . TYR A 1 73 ? 3.049 7.178 6.796 1.00 97.75 73 TYR A N 1
ATOM 589 C CA . TYR A 1 73 ? 2.237 8.092 5.980 1.00 97.75 73 TYR A CA 1
ATOM 590 C C . TYR A 1 73 ? 0.729 7.914 6.198 1.00 97.75 73 TYR A C 1
ATOM 592 O O . TYR A 1 73 ? -0.064 8.737 5.734 1.00 97.75 73 TYR A O 1
ATOM 600 N N . TYR A 1 74 ? 0.321 6.860 6.912 1.00 97.19 74 TYR A N 1
ATOM 601 C CA . TYR A 1 74 ? -1.073 6.473 7.088 1.00 97.19 74 TYR A CA 1
ATOM 602 C C . TYR A 1 74 ? -1.399 6.198 8.552 1.00 97.19 74 TYR A C 1
ATOM 604 O O . TYR A 1 74 ? -0.872 5.281 9.172 1.00 97.19 74 TYR A O 1
ATOM 612 N N . GLN A 1 75 ? -2.354 6.937 9.104 1.00 96.88 75 GLN A N 1
ATOM 613 C CA . GLN A 1 75 ? -2.808 6.723 10.472 1.00 96.88 75 GLN A CA 1
ATOM 614 C C . GLN A 1 75 ? -4.081 5.877 10.498 1.00 96.88 75 GLN A C 1
ATOM 616 O O . GLN A 1 75 ? -5.046 6.189 9.801 1.00 96.88 75 GLN A O 1
ATOM 621 N N . VAL A 1 76 ? -4.131 4.855 11.356 1.00 97.06 76 VAL A N 1
ATOM 622 C CA . VAL A 1 76 ? -5.388 4.157 11.664 1.00 97.06 76 VAL A CA 1
ATOM 623 C C . VAL A 1 76 ? -6.308 5.114 12.418 1.00 97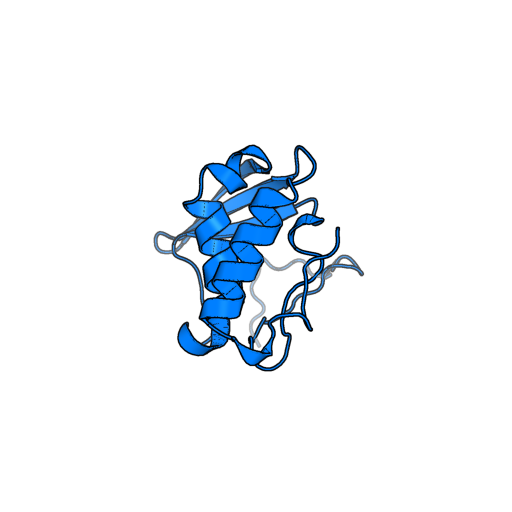.06 76 VAL A C 1
ATOM 625 O O . VAL A 1 76 ? -5.999 5.548 13.528 1.00 97.06 76 VAL A O 1
ATOM 628 N N . ILE A 1 77 ? -7.447 5.440 11.815 1.00 97.50 77 ILE A N 1
ATOM 629 C CA . ILE A 1 77 ? -8.466 6.309 12.420 1.00 97.50 77 ILE A CA 1
ATOM 630 C C . ILE A 1 77 ? -9.619 5.517 13.025 1.00 97.50 77 ILE A C 1
ATOM 632 O O . ILE A 1 77 ? -10.359 6.037 13.863 1.00 97.50 77 ILE A O 1
ATOM 636 N N . LYS A 1 78 ? -9.798 4.263 12.597 1.00 95.38 78 LYS A N 1
ATOM 637 C CA . LYS A 1 78 ? -10.825 3.376 13.131 1.00 95.38 78 LYS A CA 1
ATOM 638 C C . LYS A 1 78 ? -10.490 1.914 12.869 1.00 95.38 78 LYS A C 1
ATOM 640 O O . LYS A 1 78 ? -10.025 1.584 11.783 1.00 95.38 78 LYS A O 1
ATOM 645 N N . THR A 1 79 ? -10.830 1.070 13.834 1.00 95.38 79 THR A N 1
ATOM 646 C CA . THR A 1 79 ? -10.794 -0.389 13.710 1.00 95.38 79 THR A CA 1
ATOM 647 C C . THR A 1 79 ? -12.188 -0.939 13.983 1.00 95.38 79 THR A C 1
ATOM 649 O O . THR A 1 79 ? -12.927 -0.385 14.804 1.00 95.38 79 THR A O 1
ATOM 652 N N . TYR A 1 80 ? -12.562 -1.999 13.278 1.00 93.75 80 TYR A N 1
ATOM 653 C CA . TYR A 1 80 ? -13.783 -2.751 13.523 1.00 93.75 80 TYR A CA 1
ATOM 654 C C . TYR A 1 80 ? -13.461 -4.230 13.651 1.00 93.75 80 TYR A C 1
ATOM 656 O O . TYR A 1 80 ? -12.840 -4.798 12.757 1.00 93.75 80 TYR A O 1
ATOM 664 N N . ASP A 1 81 ? -13.979 -4.853 14.702 1.00 91.25 81 ASP A N 1
ATOM 665 C CA . ASP A 1 81 ? -14.060 -6.305 14.783 1.00 91.25 81 ASP A CA 1
ATOM 666 C C . ASP A 1 81 ? -15.178 -6.776 13.850 1.00 91.25 81 ASP A C 1
ATOM 668 O O . ASP A 1 81 ? -16.367 -6.532 14.091 1.00 91.25 81 ASP A O 1
ATOM 672 N N . TYR A 1 82 ? -14.797 -7.413 12.750 1.00 83.50 82 TYR A N 1
ATOM 673 C CA . TYR A 1 82 ? -15.715 -8.141 11.889 1.00 83.50 82 TYR A CA 1
ATOM 674 C C . TYR A 1 82 ? -15.852 -9.588 12.387 1.00 83.50 82 TYR A C 1
ATOM 676 O O . TYR A 1 82 ? -15.038 -10.098 13.159 1.00 83.50 82 TYR A O 1
ATOM 684 N N . SER A 1 83 ? -16.938 -10.260 12.000 1.00 83.19 83 SER A N 1
ATOM 685 C CA . SER A 1 83 ? -17.175 -11.644 12.417 1.00 83.19 83 SER A CA 1
ATOM 686 C C . SER A 1 83 ? -16.044 -12.575 11.966 1.00 83.19 83 SER A C 1
ATOM 688 O O . SER A 1 83 ? -15.376 -12.316 10.967 1.00 83.19 83 SER A O 1
ATOM 690 N N . ASP A 1 84 ? -15.876 -13.684 12.68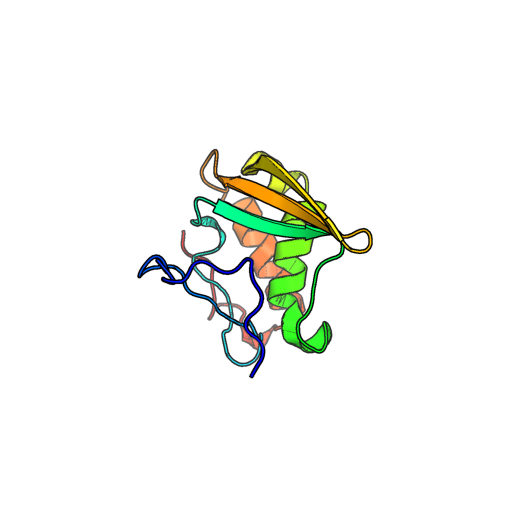9 1.00 84.19 84 ASP A N 1
ATOM 691 C CA . ASP A 1 84 ? -14.936 -14.766 12.365 1.00 84.19 84 ASP A CA 1
ATOM 692 C C . ASP A 1 84 ? -13.442 -14.396 12.442 1.00 84.19 84 ASP A C 1
ATOM 694 O O . ASP A 1 84 ? -12.611 -14.989 11.759 1.00 84.19 84 ASP A O 1
ATOM 698 N N . GLY A 1 85 ? -13.083 -13.463 13.334 1.00 87.50 85 GLY A N 1
ATOM 699 C CA . GLY A 1 85 ? -11.682 -13.130 13.632 1.00 87.50 85 GLY A CA 1
ATOM 700 C C . GLY A 1 85 ? -11.019 -12.244 12.579 1.00 87.50 85 GLY A C 1
ATOM 701 O O . GLY A 1 85 ? -9.799 -12.267 12.454 1.00 87.50 85 GLY A O 1
ATOM 702 N N . ILE A 1 86 ? -11.828 -11.504 11.819 1.00 91.38 86 ILE A N 1
ATOM 703 C CA . ILE A 1 86 ? -11.363 -10.523 10.843 1.00 91.38 86 ILE A CA 1
ATOM 704 C C . ILE A 1 86 ? -11.423 -9.139 11.489 1.00 91.38 86 ILE A C 1
ATOM 706 O O . ILE A 1 86 ? -12.478 -8.711 11.946 1.00 91.38 86 ILE A O 1
ATOM 710 N N . GLU A 1 87 ? -10.321 -8.406 11.473 1.00 94.88 87 GLU A N 1
ATOM 711 C CA . GLU A 1 87 ? -10.266 -7.003 11.872 1.00 94.88 87 GLU A CA 1
ATOM 712 C C . GLU A 1 87 ? -10.229 -6.114 10.628 1.00 94.88 87 GLU A C 1
ATOM 714 O O . GLU A 1 87 ? -9.520 -6.388 9.663 1.00 94.88 87 GLU A O 1
ATOM 719 N N . ILE A 1 88 ? -11.008 -5.034 10.625 1.00 93.62 88 ILE A N 1
ATOM 720 C CA . ILE A 1 88 ? -11.027 -4.053 9.538 1.00 93.62 88 ILE A CA 1
ATOM 721 C C . ILE A 1 88 ? -10.406 -2.756 10.033 1.00 93.62 88 ILE A C 1
ATOM 723 O O . ILE A 1 88 ? -10.918 -2.126 10.958 1.00 93.62 88 ILE A O 1
ATOM 727 N N . TYR A 1 89 ? -9.359 -2.315 9.349 1.00 95.06 89 TYR A N 1
ATOM 728 C CA . TYR A 1 89 ? -8.622 -1.090 9.610 1.00 95.06 89 TYR A CA 1
ATOM 729 C C . TYR A 1 89 ? -8.990 -0.022 8.584 1.00 95.06 89 TYR A C 1
ATOM 731 O O . TYR A 1 89 ? -8.922 -0.251 7.376 1.00 95.06 89 TYR A O 1
ATOM 739 N N . ILE A 1 90 ? -9.363 1.165 9.062 1.00 95.06 90 ILE A N 1
ATOM 740 C CA . ILE A 1 90 ? -9.510 2.361 8.234 1.00 95.06 90 ILE A CA 1
ATOM 741 C C . ILE A 1 90 ? -8.302 3.254 8.473 1.00 95.06 90 ILE A C 1
ATOM 743 O O . ILE A 1 90 ? -8.135 3.818 9.558 1.00 95.06 90 ILE A O 1
ATOM 747 N N . TYR A 1 91 ? -7.498 3.408 7.431 1.00 96.38 91 TYR A N 1
ATOM 748 C CA . TYR A 1 91 ? -6.349 4.292 7.383 1.00 96.38 91 TYR A CA 1
ATOM 749 C C . TYR A 1 91 ? -6.727 5.627 6.751 1.00 96.38 91 TYR A C 1
ATOM 751 O O . TYR A 1 91 ? -7.512 5.673 5.803 1.00 96.38 91 TYR A O 1
ATOM 759 N N . GLN A 1 92 ? -6.129 6.702 7.249 1.00 96.31 92 GLN A N 1
ATOM 760 C CA . GLN A 1 92 ? -6.167 8.027 6.650 1.00 96.31 92 GLN A CA 1
ATOM 761 C C . GLN A 1 92 ? -4.751 8.461 6.269 1.00 96.31 92 GLN A C 1
ATOM 763 O O . GLN A 1 92 ? -3.842 8.375 7.094 1.00 96.31 92 GLN A O 1
ATOM 768 N N . LEU A 1 93 ? -4.577 8.960 5.046 1.00 96.88 93 LEU A N 1
ATOM 769 C CA . LEU A 1 93 ? -3.334 9.585 4.598 1.00 96.88 93 LEU A CA 1
ATOM 770 C C . LEU A 1 93 ? -3.080 10.863 5.414 1.00 96.88 93 LEU A C 1
ATOM 772 O O . LEU A 1 93 ? -3.927 11.761 5.441 1.00 96.88 93 LEU A O 1
ATOM 776 N N . VAL A 1 94 ? -1.928 10.945 6.082 1.00 97.12 94 VAL A N 1
ATOM 777 C CA . VAL A 1 94 ? -1.554 12.093 6.934 1.00 97.12 94 VAL A CA 1
ATOM 778 C C . VAL A 1 94 ? -0.459 12.970 6.327 1.00 97.12 94 VAL A C 1
ATOM 780 O O . VAL A 1 94 ? -0.294 14.118 6.740 1.00 97.12 94 VAL A O 1
ATOM 783 N N . SER A 1 95 ? 0.271 12.461 5.338 1.00 96.38 95 SER A N 1
ATOM 784 C CA . SER A 1 95 ? 1.314 13.180 4.606 1.00 96.38 95 SER A CA 1
ATOM 785 C C . SER A 1 95 ? 1.557 12.530 3.245 1.00 96.38 95 SER A C 1
ATOM 787 O O . SER A 1 95 ? 1.233 11.362 3.047 1.00 96.38 95 SER A O 1
ATOM 789 N N . ASP A 1 96 ? 2.129 13.281 2.302 1.00 96.38 96 ASP A N 1
ATOM 790 C CA . ASP A 1 96 ? 2.485 12.738 0.990 1.00 96.38 96 ASP A CA 1
ATOM 791 C C . ASP A 1 96 ? 3.516 11.610 1.124 1.00 96.38 96 ASP A C 1
ATOM 793 O O . ASP A 1 96 ? 4.556 11.769 1.772 1.00 96.38 96 ASP A O 1
ATOM 797 N N . VAL A 1 97 ? 3.231 10.475 0.480 1.00 97.00 97 VAL A N 1
ATOM 798 C CA . VAL A 1 97 ? 4.128 9.314 0.457 1.00 97.00 97 VAL A CA 1
ATOM 799 C C . VAL A 1 97 ? 5.391 9.658 -0.329 1.00 97.00 97 VAL A C 1
ATOM 801 O O . VAL A 1 97 ? 5.319 10.178 -1.443 1.00 97.00 97 VAL A O 1
ATOM 804 N N . SER A 1 98 ? 6.560 9.359 0.240 1.00 97.06 98 SER A N 1
ATOM 805 C CA . SER A 1 98 ? 7.838 9.663 -0.409 1.00 97.06 98 SER A CA 1
ATOM 806 C C . SER A 1 98 ? 8.044 8.868 -1.697 1.00 97.06 98 SER A C 1
ATOM 808 O O . SER A 1 98 ? 7.619 7.717 -1.832 1.00 97.06 98 SER A O 1
ATOM 810 N N . GLU A 1 99 ? 8.786 9.454 -2.640 1.00 96.31 99 GLU A N 1
ATOM 811 C CA . GLU A 1 99 ? 9.142 8.774 -3.887 1.00 96.31 99 GLU A CA 1
ATOM 812 C C . GLU A 1 99 ? 9.920 7.475 -3.655 1.00 96.31 99 GLU A C 1
ATOM 814 O O . GLU A 1 99 ? 9.784 6.540 -4.445 1.00 96.31 99 GLU A O 1
ATOM 819 N N . GLU A 1 100 ? 10.711 7.404 -2.584 1.00 96.69 100 GLU A N 1
ATOM 820 C CA . GLU A 1 100 ? 11.484 6.223 -2.193 1.00 96.69 100 GLU A CA 1
ATOM 821 C C . GLU A 1 100 ? 10.563 5.051 -1.849 1.00 96.69 100 GLU A C 1
ATOM 823 O O . GLU A 1 100 ? 10.744 3.952 -2.382 1.00 96.69 100 GLU A O 1
ATOM 828 N N . VAL A 1 101 ? 9.531 5.299 -1.036 1.00 96.88 101 VAL A N 1
ATOM 829 C CA . VAL A 1 101 ? 8.526 4.289 -0.690 1.00 96.88 101 VAL A CA 1
ATOM 830 C C . VAL A 1 101 ? 7.710 3.911 -1.917 1.00 96.88 101 VAL A C 1
ATOM 832 O O . VAL A 1 101 ? 7.603 2.729 -2.222 1.00 96.88 101 VAL A O 1
ATOM 835 N N . ILE A 1 102 ? 7.226 4.872 -2.706 1.00 96.25 102 ILE A N 1
ATOM 836 C CA . ILE A 1 102 ? 6.487 4.547 -3.936 1.00 96.25 102 ILE A CA 1
ATOM 837 C C . ILE A 1 102 ? 7.339 3.657 -4.862 1.00 96.25 102 ILE A C 1
ATOM 839 O O . ILE A 1 102 ? 6.870 2.636 -5.361 1.00 96.25 102 ILE A O 1
ATOM 843 N N . SER A 1 103 ? 8.623 3.984 -5.035 1.00 95.50 103 SER A N 1
ATOM 844 C CA . SER A 1 103 ? 9.542 3.210 -5.882 1.00 95.50 103 SER A CA 1
ATOM 845 C C . SER A 1 103 ? 9.870 1.825 -5.309 1.00 95.50 103 SER A C 1
ATOM 847 O O . SER A 1 103 ? 10.145 0.899 -6.074 1.00 95.50 103 SER A O 1
ATOM 849 N N . LYS A 1 104 ? 9.849 1.653 -3.979 1.00 96.19 104 LYS A N 1
ATOM 850 C CA . LYS A 1 104 ? 9.951 0.340 -3.317 1.00 96.19 104 LYS A CA 1
ATOM 851 C C . LYS A 1 104 ? 8.785 -0.555 -3.744 1.00 96.19 104 LYS A C 1
ATOM 853 O O . LYS A 1 104 ? 9.029 -1.676 -4.185 1.00 96.19 104 LYS A O 1
ATOM 858 N N . TYR A 1 105 ? 7.552 -0.051 -3.694 1.00 95.12 105 TYR A N 1
ATOM 859 C CA . 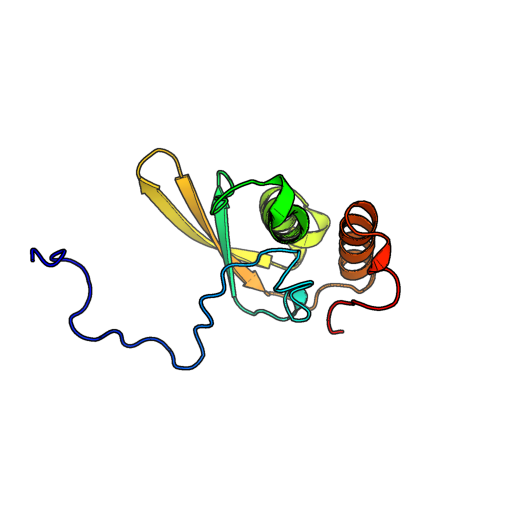TYR A 1 105 ? 6.361 -0.820 -4.078 1.00 95.12 105 TYR A CA 1
ATOM 860 C C . TYR A 1 105 ? 6.289 -1.108 -5.578 1.00 95.12 105 TYR A C 1
ATOM 862 O O . TYR A 1 105 ? 5.938 -2.221 -5.958 1.00 95.12 105 TYR A O 1
ATOM 870 N N . GLU A 1 106 ? 6.698 -0.169 -6.435 1.00 94.19 106 GLU A N 1
ATOM 871 C CA . GLU A 1 106 ? 6.832 -0.436 -7.874 1.00 94.19 106 GLU A CA 1
ATOM 872 C C . GLU A 1 106 ? 7.772 -1.618 -8.138 1.00 94.19 106 GLU A C 1
ATOM 874 O O . GLU A 1 106 ? 7.412 -2.539 -8.862 1.00 94.19 106 GLU A O 1
ATOM 879 N N . LYS A 1 107 ? 8.945 -1.653 -7.489 1.00 94.31 107 LYS A N 1
ATOM 880 C CA . LYS A 1 107 ? 9.897 -2.767 -7.632 1.00 94.31 107 LYS A CA 1
ATOM 881 C C . LYS A 1 107 ? 9.339 -4.098 -7.133 1.00 94.31 107 LYS A C 1
ATOM 883 O O . LYS A 1 107 ? 9.584 -5.121 -7.768 1.00 94.31 107 LYS A O 1
ATOM 888 N N . LEU A 1 108 ? 8.610 -4.096 -6.015 1.00 93.56 108 LEU A N 1
ATOM 889 C CA . LEU A 1 108 ? 7.939 -5.301 -5.514 1.00 93.56 108 LEU A CA 1
ATOM 890 C C . LEU A 1 108 ? 6.936 -5.824 -6.545 1.00 93.56 108 LEU A C 1
ATOM 892 O O . LEU A 1 108 ? 6.948 -7.010 -6.864 1.00 93.56 108 LEU A O 1
ATOM 896 N N . ILE A 1 109 ? 6.140 -4.938 -7.139 1.00 91.62 109 ILE A N 1
ATOM 897 C CA . ILE A 1 109 ? 5.147 -5.313 -8.146 1.00 91.62 109 ILE A CA 1
ATOM 898 C C . ILE A 1 109 ? 5.819 -5.799 -9.435 1.00 91.62 109 ILE A C 1
ATOM 900 O O . ILE A 1 109 ? 5.435 -6.846 -9.954 1.00 91.62 109 ILE A O 1
ATOM 904 N N . TYR A 1 110 ? 6.868 -5.126 -9.916 1.00 92.19 110 TYR A N 1
ATOM 905 C CA . TYR A 1 110 ? 7.619 -5.581 -11.093 1.00 92.19 110 TYR A CA 1
ATOM 906 C C . TYR A 1 110 ? 8.329 -6.918 -10.861 1.00 92.19 110 TYR A C 1
ATOM 908 O O . TYR A 1 110 ? 8.560 -7.657 -11.811 1.00 92.19 110 TYR A O 1
ATOM 916 N N . SER A 1 111 ? 8.656 -7.279 -9.615 1.00 92.31 111 SER A N 1
ATOM 917 C CA . SER A 1 111 ? 9.201 -8.611 -9.328 1.00 92.31 111 SER A CA 1
ATOM 918 C C . SER A 1 111 ? 8.186 -9.733 -9.595 1.00 92.31 111 SER A C 1
ATOM 920 O O . SER A 1 111 ? 8.582 -10.847 -9.941 1.00 92.31 111 SER A O 1
ATOM 922 N N . CYS A 1 112 ? 6.886 -9.432 -9.486 1.00 89.44 112 CYS A N 1
ATOM 923 C CA . CYS A 1 112 ? 5.788 -10.335 -9.829 1.00 89.44 112 CYS A CA 1
ATOM 924 C C . CYS A 1 112 ? 5.370 -10.223 -11.304 1.00 89.44 112 CYS A C 1
ATOM 926 O O . CYS A 1 112 ? 5.025 -11.238 -11.907 1.00 89.44 112 CYS A O 1
ATOM 928 N N . TYR A 1 113 ? 5.439 -9.014 -11.873 1.00 89.19 113 TYR A N 1
ATOM 929 C CA . TYR A 1 113 ? 5.056 -8.686 -13.254 1.00 89.19 113 TYR A CA 1
ATOM 930 C C . TYR A 1 113 ? 6.169 -7.899 -13.970 1.00 89.19 113 TYR A C 1
ATOM 932 O O . TYR A 1 113 ? 6.054 -6.680 -14.143 1.00 89.19 113 TYR A O 1
ATOM 940 N N . PRO A 1 114 ? 7.272 -8.553 -14.384 1.00 90.88 114 PRO A N 1
ATOM 941 C CA . PRO A 1 114 ? 8.412 -7.866 -14.998 1.00 90.88 114 PRO A CA 1
ATOM 942 C C . PRO A 1 114 ? 8.051 -7.099 -16.272 1.00 90.88 114 PRO A C 1
ATOM 944 O O . PRO A 1 114 ? 8.659 -6.083 -16.591 1.00 90.88 114 PRO A O 1
ATOM 947 N N . GLU A 1 115 ? 7.034 -7.553 -17.003 1.00 89.81 115 GLU A N 1
ATOM 948 C CA . GLU A 1 115 ? 6.544 -6.907 -18.217 1.00 89.81 115 GLU A CA 1
ATOM 949 C C . GLU A 1 115 ? 5.909 -5.526 -17.973 1.00 89.81 115 GLU A C 1
ATOM 951 O O . GLU A 1 115 ? 5.724 -4.751 -18.917 1.00 89.81 115 GLU A O 1
ATOM 956 N N . TRP A 1 116 ? 5.592 -5.192 -16.719 1.00 90.06 116 TRP A N 1
ATOM 957 C CA . TRP A 1 116 ? 5.057 -3.883 -16.340 1.00 90.06 116 TRP A CA 1
ATOM 958 C C . TRP A 1 116 ? 6.140 -2.843 -16.063 1.00 90.06 116 TRP A C 1
ATOM 960 O O . TRP A 1 116 ? 5.834 -1.647 -16.031 1.00 90.06 116 TRP A O 1
ATOM 970 N N . GLU A 1 117 ? 7.398 -3.266 -15.912 1.00 90.38 117 GLU A N 1
ATOM 971 C CA . GLU A 1 117 ? 8.510 -2.370 -15.618 1.00 90.38 117 GLU A CA 1
ATOM 972 C C . GLU A 1 117 ? 8.642 -1.287 -16.702 1.00 90.38 117 GLU A C 1
ATOM 974 O O . GLU A 1 117 ? 8.749 -1.556 -17.899 1.00 90.38 117 GLU A O 1
ATOM 979 N N . GLY A 1 118 ? 8.594 -0.023 -16.275 1.00 84.38 118 GLY A N 1
ATOM 980 C CA . GLY A 1 118 ? 8.689 1.140 -17.161 1.00 84.38 118 GLY A CA 1
ATOM 981 C C . GLY A 1 118 ? 7.385 1.545 -17.857 1.00 84.38 118 GLY A C 1
ATOM 982 O O . GLY A 1 118 ? 7.300 2.694 -18.290 1.00 84.38 118 GLY A O 1
ATOM 983 N N . ASN A 1 119 ? 6.376 0.669 -17.900 1.00 84.31 119 ASN A N 1
ATOM 984 C CA . ASN A 1 119 ? 5.085 0.923 -18.551 1.00 84.31 119 ASN A CA 1
ATOM 985 C C . ASN A 1 119 ? 3.973 1.308 -17.567 1.00 84.31 119 ASN A C 1
ATOM 987 O O . ASN A 1 119 ? 3.124 2.123 -17.911 1.00 84.31 119 ASN A O 1
ATOM 991 N N . TYR A 1 120 ? 3.992 0.756 -16.353 1.00 84.44 120 TYR A N 1
ATOM 992 C CA . TYR A 1 120 ? 3.013 1.051 -15.303 1.00 84.44 120 TYR A CA 1
ATOM 993 C C . TYR A 1 120 ? 3.717 1.680 -14.119 1.00 84.44 120 TYR A C 1
ATOM 995 O O . TYR A 1 120 ? 4.726 1.149 -13.681 1.00 84.44 120 TYR A O 1
ATOM 1003 N N . LYS A 1 121 ? 3.207 2.798 -13.602 1.00 90.00 121 LYS A N 1
ATOM 1004 C CA . LYS A 1 121 ? 3.780 3.504 -12.449 1.00 90.00 121 LYS A CA 1
ATOM 1005 C C . LYS A 1 121 ? 2.673 4.078 -11.590 1.00 90.00 121 LYS A C 1
ATOM 1007 O O . LYS A 1 121 ? 1.598 4.388 -12.097 1.00 90.00 121 LYS A O 1
ATOM 1012 N N . PHE A 1 122 ? 2.949 4.268 -10.307 1.00 90.75 122 PHE A N 1
ATOM 1013 C CA . PHE A 1 122 ? 2.033 5.045 -9.484 1.00 90.75 122 PHE A CA 1
ATOM 1014 C C . PHE A 1 122 ? 2.116 6.526 -9.858 1.00 90.75 122 PHE A C 1
ATOM 1016 O O . PHE A 1 122 ? 3.183 7.045 -10.213 1.00 90.75 122 PHE A O 1
ATOM 1023 N N . ALA A 1 123 ? 0.983 7.211 -9.742 1.00 87.56 123 ALA A N 1
ATOM 1024 C CA . ALA A 1 123 ? 0.902 8.652 -9.861 1.00 87.56 123 ALA A CA 1
ATOM 1025 C C . ALA A 1 123 ? 1.765 9.321 -8.783 1.00 87.56 123 ALA A C 1
ATOM 1027 O O . ALA A 1 123 ? 1.815 8.881 -7.630 1.00 87.56 123 ALA A O 1
ATOM 1028 N N . ARG A 1 124 ? 2.448 10.393 -9.183 1.00 83.19 124 ARG A N 1
ATOM 1029 C CA . ARG A 1 124 ? 3.351 11.174 -8.333 1.00 83.19 124 ARG A CA 1
ATOM 1030 C C . ARG A 1 124 ? 2.680 12.443 -7.846 1.00 83.19 124 ARG A C 1
ATOM 1032 O O . ARG A 1 124 ? 1.803 12.972 -8.559 1.00 83.19 124 ARG A O 1
#

Radius of gyration: 16.05 Å; chains: 1; bounding box: 48×30×33 Å

Sequence (124 aa):
MMMNAYLPEKLNAFDQLESTHVWDSRDGLPELFFKYTYIIVADPIQYNNNANQQQVFGILADGMLNDPDLQQYYQVIKTYDYSDGIEIYIYQLVSDVSEEVISKYEKLIYSCYPEWEGNYKFAR

pLDDT: mean 83.0, std 16.39, range [38.56, 97.75]

Foldseek 3Di:
DDDDPPDPPDPPPPPPPPPDQDFCVPNNAPQCLLVDQKDKAKVVGDHPDDCLRVVLVVLVNCCCVPPPLSVVQWDFPDWDDDPPRMIMTMIGGPDRRDPVVQVVSVVSVCVSVVVCVPPDGHDD